Protein AF-A0A7J3BQ26-F1 (afdb_monomer_lite)

Structure (mmCIF, N/CA/C/O backbone):
data_AF-A0A7J3BQ26-F1
#
_entry.id   AF-A0A7J3BQ26-F1
#
loop_
_atom_site.group_PDB
_atom_site.id
_atom_site.type_symbol
_atom_site.label_atom_id
_atom_site.label_alt_id
_atom_site.label_comp_id
_atom_site.label_asym_id
_atom_site.label_entity_id
_atom_site.label_seq_id
_atom_site.pdbx_PDB_ins_code
_atom_site.Cartn_x
_atom_site.Cartn_y
_atom_site.Cartn_z
_atom_site.occupancy
_atom_site.B_iso_or_equiv
_atom_site.auth_seq_id
_atom_site.auth_comp_id
_atom_site.auth_asym_id
_atom_site.auth_atom_id
_atom_site.pdbx_PDB_model_num
ATOM 1 N N . LYS A 1 1 ? 19.754 -2.277 -15.523 1.00 66.94 1 LYS A N 1
ATOM 2 C CA . LYS A 1 1 ? 19.935 -3.349 -14.503 1.00 66.94 1 LYS A CA 1
ATOM 3 C C . LYS A 1 1 ? 19.557 -2.868 -13.101 1.00 66.94 1 LYS A C 1
ATOM 5 O O . LYS A 1 1 ? 18.726 -3.511 -12.473 1.00 66.94 1 LYS A O 1
ATOM 10 N N . GLU A 1 2 ? 20.094 -1.738 -12.641 1.00 78.75 2 GLU A N 1
ATOM 11 C CA . GLU A 1 2 ? 19.782 -1.148 -11.324 1.00 78.75 2 GLU A CA 1
ATOM 12 C C . GLU A 1 2 ? 18.291 -0.862 -11.119 1.00 78.75 2 GLU A C 1
ATOM 14 O O . GLU A 1 2 ? 17.741 -1.226 -10.086 1.00 78.75 2 GLU A O 1
ATOM 19 N N . PHE A 1 3 ? 17.607 -0.330 -12.138 1.00 77.62 3 PHE A N 1
ATOM 20 C CA . PHE A 1 3 ? 16.161 -0.088 -12.089 1.00 77.62 3 PHE A CA 1
ATOM 21 C C . PHE A 1 3 ? 15.349 -1.336 -11.689 1.00 77.62 3 PHE A C 1
ATOM 23 O O . PHE A 1 3 ? 14.535 -1.276 -10.774 1.00 77.62 3 PHE A O 1
ATOM 30 N N . TYR A 1 4 ? 15.617 -2.493 -12.308 1.00 78.31 4 TYR A N 1
ATOM 31 C CA . TYR A 1 4 ? 14.942 -3.757 -11.980 1.00 78.31 4 TYR A CA 1
ATOM 32 C C . TYR A 1 4 ? 15.250 -4.234 -10.554 1.00 78.31 4 TYR A C 1
ATOM 34 O O . TYR A 1 4 ? 14.357 -4.723 -9.864 1.00 78.31 4 TYR A O 1
ATOM 42 N N . VAL A 1 5 ? 16.498 -4.080 -10.096 1.00 82.06 5 VAL A N 1
ATOM 43 C CA . VAL A 1 5 ? 16.889 -4.441 -8.723 1.00 82.06 5 VAL A CA 1
ATOM 44 C C . VAL A 1 5 ? 16.135 -3.572 -7.721 1.00 82.06 5 VAL A C 1
ATOM 46 O O . VAL A 1 5 ? 15.495 -4.107 -6.819 1.00 82.06 5 VAL A O 1
ATOM 49 N N . ASN A 1 6 ? 16.123 -2.256 -7.933 1.00 79.50 6 ASN A N 1
ATOM 50 C CA . ASN A 1 6 ? 15.402 -1.308 -7.088 1.00 79.50 6 ASN A CA 1
ATOM 51 C C . ASN A 1 6 ? 13.896 -1.592 -7.073 1.00 79.50 6 ASN A C 1
ATOM 53 O O . ASN A 1 6 ? 13.284 -1.606 -6.007 1.00 79.50 6 ASN A O 1
ATOM 57 N N . LEU A 1 7 ? 13.305 -1.890 -8.232 1.00 75.06 7 LEU A N 1
ATOM 58 C CA . LEU A 1 7 ? 11.893 -2.251 -8.350 1.00 75.06 7 LEU A CA 1
ATOM 59 C C . LEU A 1 7 ? 11.572 -3.550 -7.592 1.00 75.06 7 LEU A C 1
ATOM 61 O O . LEU A 1 7 ? 10.564 -3.636 -6.893 1.00 75.06 7 LEU A O 1
ATOM 65 N N . ARG A 1 8 ? 12.457 -4.550 -7.668 1.00 74.88 8 ARG A N 1
ATOM 66 C CA . ARG A 1 8 ? 12.300 -5.833 -6.973 1.00 74.88 8 ARG A CA 1
ATOM 67 C C . ARG A 1 8 ? 12.475 -5.720 -5.458 1.00 74.88 8 ARG A C 1
ATOM 69 O O . ARG A 1 8 ? 11.794 -6.438 -4.733 1.00 74.88 8 ARG A O 1
ATOM 76 N N . MET A 1 9 ? 13.353 -4.841 -4.973 1.00 75.06 9 MET A N 1
ATOM 77 C CA . MET A 1 9 ? 13.466 -4.551 -3.536 1.00 75.06 9 MET A CA 1
ATOM 78 C C . MET A 1 9 ? 12.198 -3.867 -3.018 1.00 75.06 9 MET A C 1
ATOM 80 O O . MET A 1 9 ? 11.573 -4.378 -2.097 1.00 75.06 9 MET A O 1
ATOM 84 N N . LYS A 1 10 ? 11.739 -2.804 -3.694 1.00 67.31 10 LYS A N 1
ATOM 85 C CA . LYS A 1 10 ? 10.497 -2.093 -3.336 1.00 67.31 10 LYS A CA 1
ATOM 86 C C . LYS A 1 10 ? 9.271 -3.013 -3.314 1.00 67.31 10 LYS A C 1
ATOM 88 O O . LYS A 1 10 ? 8.393 -2.869 -2.469 1.00 67.31 10 LYS A O 1
ATOM 93 N N . SER A 1 11 ? 9.219 -3.979 -4.229 1.00 65.50 11 SER A N 1
ATOM 94 C CA . SER A 1 11 ? 8.180 -5.013 -4.292 1.00 65.50 11 SER A CA 1
ATOM 95 C C . SER A 1 11 ? 8.186 -5.962 -3.087 1.00 65.50 11 SER A C 1
ATOM 97 O O . SER A 1 11 ? 7.118 -6.315 -2.592 1.00 65.50 11 SER A O 1
ATOM 99 N N . LYS A 1 12 ? 9.364 -6.347 -2.573 1.00 64.38 12 LYS A N 1
ATOM 100 C CA . LYS A 1 12 ? 9.461 -7.193 -1.371 1.00 64.38 12 LYS A CA 1
ATOM 101 C C . LYS A 1 12 ? 8.934 -6.491 -0.122 1.00 64.38 12 LYS A C 1
ATOM 103 O O . LYS A 1 12 ? 8.285 -7.143 0.688 1.00 64.38 12 LYS A O 1
ATOM 108 N N . ASP A 1 13 ? 9.185 -5.191 0.003 1.00 58.34 13 ASP A N 1
ATOM 109 C CA . ASP A 1 13 ? 8.787 -4.413 1.182 1.00 58.34 13 ASP A CA 1
ATOM 110 C C . ASP A 1 13 ? 7.292 -4.046 1.172 1.00 58.34 13 ASP A C 1
ATOM 112 O O . ASP A 1 13 ? 6.672 -3.907 2.226 1.00 58.34 13 ASP A O 1
ATOM 116 N N . SER A 1 14 ? 6.704 -3.910 -0.022 1.00 54.44 14 SER A N 1
ATOM 117 C CA . SER A 1 14 ? 5.288 -3.559 -0.209 1.00 54.44 14 SER A CA 1
ATOM 118 C C . SER A 1 14 ? 4.353 -4.766 -0.300 1.00 54.44 14 SER A C 1
ATOM 120 O O . SER A 1 14 ? 3.173 -4.627 -0.012 1.00 54.44 14 SER A O 1
ATOM 122 N N . GLY A 1 15 ? 4.841 -5.953 -0.682 1.00 50.62 15 GLY A N 1
ATOM 123 C CA . GLY A 1 15 ? 4.045 -7.189 -0.739 1.00 50.62 15 GLY A CA 1
ATOM 124 C C . GLY A 1 15 ? 2.990 -7.254 -1.855 1.00 50.62 15 GLY A C 1
ATOM 125 O O . GLY A 1 15 ? 2.324 -8.278 -1.992 1.00 50.62 15 GLY A O 1
ATOM 126 N N . ALA A 1 16 ? 2.855 -6.204 -2.669 1.00 54.19 16 ALA A N 1
ATOM 127 C CA . ALA A 1 16 ? 1.659 -5.975 -3.477 1.00 54.19 16 ALA A CA 1
ATOM 128 C C . ALA A 1 16 ? 1.734 -6.505 -4.929 1.00 54.19 16 ALA A C 1
ATOM 130 O O . ALA A 1 16 ? 0.720 -6.904 -5.496 1.00 54.19 16 ALA A O 1
ATOM 131 N N . VAL A 1 17 ? 2.929 -6.586 -5.539 1.00 56.44 17 VAL A N 1
ATOM 132 C CA . VAL A 1 17 ? 3.136 -7.212 -6.867 1.00 56.44 17 VAL A CA 1
ATOM 133 C C . VAL A 1 17 ? 4.488 -7.905 -6.912 1.00 56.44 17 VAL A C 1
ATOM 135 O O . VAL A 1 17 ? 5.517 -7.258 -6.728 1.00 56.44 17 VAL A O 1
ATOM 138 N N . ALA A 1 18 ? 4.516 -9.204 -7.215 1.00 64.38 18 ALA A N 1
ATOM 139 C CA . ALA A 1 18 ? 5.763 -9.935 -7.419 1.00 64.38 18 ALA A CA 1
ATOM 140 C C . ALA A 1 18 ? 6.452 -9.475 -8.715 1.00 64.38 18 ALA A C 1
ATOM 142 O O . ALA A 1 18 ? 6.005 -9.780 -9.822 1.00 64.38 18 ALA A O 1
ATOM 143 N N . ILE A 1 19 ? 7.576 -8.766 -8.589 1.00 75.81 19 ILE A N 1
ATOM 144 C CA . ILE A 1 19 ? 8.405 -8.403 -9.742 1.00 75.81 19 ILE A CA 1
ATOM 145 C C . ILE A 1 19 ? 9.171 -9.643 -10.199 1.00 75.81 19 ILE A C 1
ATOM 147 O O . ILE A 1 19 ? 10.125 -10.097 -9.557 1.00 75.81 19 ILE A O 1
ATOM 151 N N . THR A 1 20 ? 8.709 -10.214 -11.309 1.00 81.31 20 THR A N 1
ATOM 152 C CA . THR A 1 20 ? 9.275 -11.423 -11.912 1.00 81.31 20 THR A CA 1
ATOM 153 C C . THR A 1 20 ? 10.348 -11.082 -12.953 1.00 81.31 20 THR A C 1
ATOM 155 O O . THR A 1 20 ? 10.355 -9.971 -13.493 1.00 81.31 20 THR A O 1
ATOM 158 N N . PRO A 1 21 ? 11.223 -12.039 -13.319 1.00 82.50 21 PRO A N 1
ATOM 159 C CA . PRO A 1 21 ? 12.182 -11.862 -14.414 1.00 82.50 21 PRO A CA 1
ATOM 160 C C . PRO A 1 21 ? 11.549 -11.436 -15.751 1.00 82.50 21 PRO A C 1
ATOM 162 O O . PRO A 1 21 ? 12.196 -10.784 -16.565 1.00 82.50 21 PRO A O 1
ATOM 165 N N . ARG A 1 22 ? 10.253 -11.697 -15.961 1.00 83.62 22 ARG A N 1
ATOM 166 C CA . ARG A 1 22 ? 9.528 -11.258 -17.162 1.00 83.62 22 ARG A CA 1
ATOM 167 C C . ARG A 1 22 ? 9.545 -9.736 -17.355 1.00 83.62 22 ARG A C 1
ATOM 169 O O . ARG A 1 22 ? 9.499 -9.267 -18.488 1.00 83.62 22 ARG A O 1
ATOM 176 N N . TYR A 1 23 ? 9.641 -8.961 -16.273 1.00 83.69 23 TYR A N 1
ATOM 177 C CA . TYR A 1 23 ? 9.708 -7.499 -16.347 1.00 83.69 23 TYR A CA 1
ATOM 178 C C . TYR A 1 23 ? 11.011 -7.009 -16.983 1.00 83.69 23 TYR A C 1
ATOM 180 O O . TYR A 1 23 ? 10.981 -6.074 -17.781 1.00 83.69 23 TYR A O 1
ATOM 188 N N . ILE A 1 24 ? 12.151 -7.641 -16.674 1.00 89.00 24 ILE A N 1
ATOM 189 C CA . ILE A 1 24 ? 13.424 -7.244 -17.287 1.00 89.00 24 ILE A CA 1
ATOM 190 C C . ILE A 1 24 ? 13.483 -7.658 -18.761 1.00 89.00 24 ILE A C 1
ATOM 192 O O . ILE A 1 24 ? 13.945 -6.874 -19.582 1.00 89.00 24 ILE A O 1
ATOM 196 N N . GLU A 1 25 ? 12.929 -8.817 -19.123 1.00 90.62 25 GLU A N 1
ATOM 197 C CA . GLU A 1 25 ? 12.784 -9.213 -20.531 1.00 90.62 25 GLU A CA 1
ATOM 198 C C . GLU A 1 25 ? 11.885 -8.244 -21.311 1.00 90.62 25 GLU A C 1
ATOM 200 O O . GLU A 1 25 ? 12.191 -7.885 -22.446 1.00 90.62 25 GLU A O 1
ATOM 205 N N . GLY A 1 26 ? 10.785 -7.794 -20.699 1.00 93.19 26 GLY A N 1
ATOM 206 C CA . GLY A 1 26 ? 9.892 -6.797 -21.286 1.00 93.19 26 GLY A CA 1
ATOM 207 C C . GLY A 1 26 ? 10.595 -5.465 -21.544 1.00 93.19 26 GLY A C 1
ATOM 208 O O . GLY A 1 26 ? 10.473 -4.917 -22.635 1.00 93.19 26 GLY A O 1
ATOM 209 N N . LEU A 1 27 ? 11.386 -4.983 -20.581 1.00 93.38 27 LEU A N 1
ATOM 210 C CA . LEU A 1 27 ? 12.182 -3.761 -20.736 1.00 93.38 27 LEU A CA 1
ATOM 211 C C . LEU A 1 27 ? 13.202 -3.865 -21.875 1.00 93.38 27 LEU A C 1
ATOM 213 O O . LEU A 1 27 ? 13.352 -2.911 -22.633 1.00 93.38 27 LEU A O 1
ATOM 217 N N . VAL A 1 28 ? 13.864 -5.016 -22.031 1.00 95.06 28 VAL A N 1
ATOM 218 C CA . VAL A 1 28 ? 14.790 -5.249 -23.153 1.00 95.06 28 VAL A CA 1
ATOM 219 C C . VAL A 1 28 ? 14.047 -5.179 -24.489 1.00 95.06 28 VAL A C 1
ATOM 221 O O . VAL A 1 28 ? 14.476 -4.452 -25.379 1.00 95.06 28 VAL A O 1
ATOM 224 N N . ARG A 1 29 ? 12.886 -5.838 -24.612 1.00 97.25 29 ARG A N 1
ATOM 225 C CA . ARG A 1 29 ? 12.071 -5.783 -25.842 1.00 97.25 29 ARG A CA 1
ATOM 226 C C . ARG A 1 29 ? 11.583 -4.371 -26.166 1.00 97.25 29 ARG A C 1
ATOM 228 O O . ARG A 1 29 ? 11.557 -3.995 -27.334 1.00 97.25 29 ARG A O 1
ATOM 235 N N . LEU A 1 30 ? 11.196 -3.592 -25.155 1.00 96.69 30 LEU A N 1
ATOM 236 C CA . LEU A 1 30 ? 10.782 -2.197 -25.332 1.00 96.69 30 LEU A CA 1
ATOM 237 C C . LEU A 1 30 ? 11.945 -1.320 -25.812 1.00 96.69 30 LEU A C 1
ATOM 239 O O . LEU A 1 30 ? 11.761 -0.536 -26.741 1.00 96.69 30 LEU A O 1
ATOM 243 N N . ALA A 1 31 ? 13.138 -1.490 -25.240 1.00 97.19 31 ALA A N 1
ATOM 244 C CA . ALA A 1 31 ? 14.333 -0.767 -25.671 1.00 97.19 31 ALA A CA 1
ATOM 245 C C . 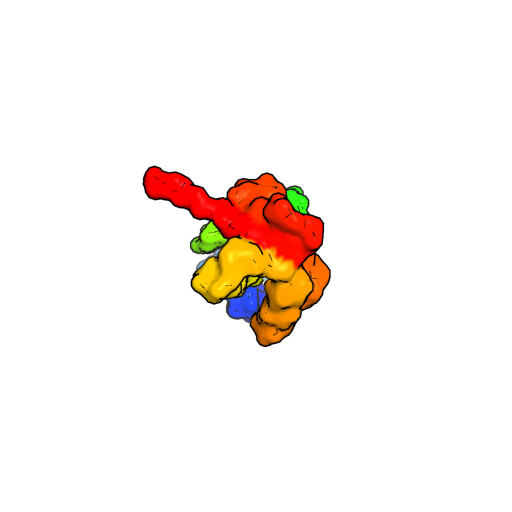ALA A 1 31 ? 14.736 -1.139 -27.111 1.00 97.19 31 ALA A C 1
ATOM 247 O O . ALA A 1 31 ? 15.013 -0.267 -27.930 1.00 97.19 31 ALA A O 1
ATOM 248 N N . GLU A 1 32 ? 14.690 -2.424 -27.470 1.00 97.44 32 GLU A N 1
ATOM 249 C C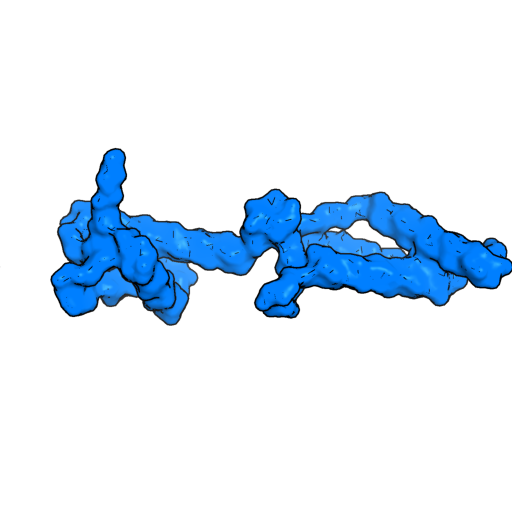A . GLU A 1 32 ? 14.931 -2.876 -28.847 1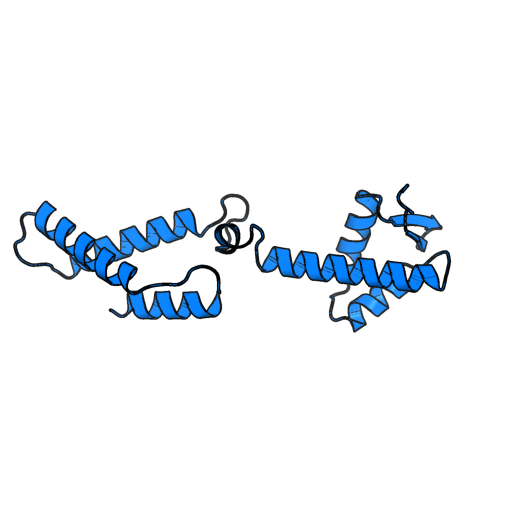.00 97.44 32 GLU A CA 1
ATOM 250 C C . GLU A 1 32 ? 13.904 -2.314 -29.838 1.00 97.44 32 GLU A C 1
ATOM 252 O O . GLU A 1 32 ? 14.261 -1.914 -30.947 1.00 97.44 32 GLU A O 1
ATOM 257 N N . ALA A 1 33 ? 12.624 -2.273 -29.458 1.00 97.69 33 ALA A N 1
ATOM 258 C CA . ALA A 1 33 ? 11.573 -1.689 -30.285 1.00 97.69 33 ALA A CA 1
ATOM 259 C C . ALA A 1 33 ? 11.784 -0.180 -30.484 1.00 97.69 33 ALA A C 1
ATOM 261 O O . ALA A 1 33 ? 11.634 0.312 -31.603 1.00 97.69 33 ALA A O 1
ATOM 262 N N . HIS A 1 34 ? 12.190 0.537 -29.433 1.00 97.75 34 HIS A N 1
ATOM 263 C CA . HIS A 1 34 ? 12.515 1.960 -29.507 1.00 97.75 34 HIS A CA 1
ATOM 264 C C . HIS A 1 34 ? 13.709 2.220 -30.439 1.00 97.75 34 HIS A C 1
ATOM 266 O O . HIS A 1 34 ? 13.612 3.061 -31.333 1.00 97.75 34 HIS A O 1
ATOM 272 N N . ALA A 1 35 ? 14.774 1.415 -30.334 1.00 97.81 35 ALA A N 1
ATOM 273 C CA . ALA A 1 35 ? 15.925 1.471 -31.238 1.00 97.81 35 ALA A CA 1
ATOM 274 C C . ALA A 1 35 ? 15.536 1.211 -32.707 1.00 97.81 35 ALA A C 1
ATOM 276 O O . ALA A 1 35 ? 15.987 1.915 -33.610 1.00 97.81 35 ALA A O 1
ATOM 277 N N . LYS A 1 36 ? 14.638 0.254 -32.965 1.00 97.38 36 LYS A N 1
ATOM 278 C CA . LYS A 1 36 ? 14.121 -0.010 -34.319 1.00 97.38 36 LYS A CA 1
ATOM 279 C C . LYS A 1 36 ? 13.273 1.139 -34.861 1.00 97.38 36 LYS A C 1
ATOM 281 O O . LYS A 1 36 ? 13.369 1.450 -36.044 1.00 97.38 36 LYS A O 1
ATOM 286 N N . MET A 1 37 ? 12.471 1.787 -34.016 1.00 96.75 37 MET A N 1
ATOM 287 C CA . MET A 1 37 ? 11.602 2.901 -34.414 1.00 96.75 37 MET A CA 1
ATOM 288 C C . MET A 1 37 ? 12.401 4.113 -34.916 1.00 96.75 37 MET A C 1
ATOM 290 O O . MET A 1 37 ? 11.980 4.787 -35.851 1.00 96.75 37 MET A O 1
ATOM 294 N N . ARG A 1 38 ? 13.591 4.339 -34.351 1.00 95.56 38 ARG A N 1
ATOM 295 C CA . ARG A 1 38 ? 14.571 5.342 -34.808 1.00 95.56 38 ARG A CA 1
ATOM 296 C C . ARG A 1 38 ? 15.522 4.834 -35.905 1.00 95.56 38 ARG A C 1
ATOM 298 O O . ARG A 1 38 ? 16.511 5.502 -36.190 1.00 95.56 38 ARG A O 1
ATOM 305 N N . LEU A 1 39 ? 15.257 3.657 -36.485 1.00 96.25 39 LEU A N 1
ATOM 306 C CA . LEU A 1 39 ? 16.090 2.989 -37.498 1.00 96.25 39 LEU A CA 1
ATOM 307 C C . LEU A 1 39 ? 17.541 2.721 -37.051 1.00 96.25 39 LEU A C 1
ATOM 309 O O . LEU A 1 39 ? 18.456 2.672 -37.873 1.00 96.25 39 LEU A O 1
ATOM 313 N N . SER A 1 40 ? 17.764 2.530 -35.750 1.00 96.31 40 SER A N 1
ATOM 314 C CA . SER A 1 40 ? 19.064 2.142 -35.206 1.00 96.31 40 SER A CA 1
ATOM 315 C C . SER A 1 40 ? 19.209 0.622 -35.164 1.00 96.31 40 SER A C 1
ATOM 317 O O . SER A 1 40 ? 18.324 -0.096 -34.698 1.00 96.31 40 SER A O 1
ATOM 319 N N . ASN A 1 41 ? 20.375 0.132 -35.585 1.00 94.56 41 ASN A N 1
ATOM 320 C CA . ASN A 1 41 ? 20.756 -1.278 -35.453 1.00 94.56 41 ASN A CA 1
ATOM 321 C C . ASN A 1 41 ? 21.370 -1.608 -34.083 1.00 94.56 41 ASN A C 1
ATOM 323 O O . ASN A 1 41 ? 21.643 -2.771 -33.795 1.00 94.56 41 ASN A O 1
ATOM 327 N N . ILE A 1 42 ? 21.620 -0.591 -33.253 1.00 96.19 42 ILE A N 1
ATOM 328 C CA . ILE A 1 42 ? 22.253 -0.726 -31.941 1.00 96.19 42 ILE A CA 1
ATOM 329 C C . ILE A 1 42 ? 21.342 -0.086 -30.897 1.00 96.19 42 ILE A C 1
ATOM 331 O O . ILE A 1 42 ? 20.920 1.061 -31.051 1.00 96.19 42 ILE A O 1
ATOM 335 N N . VAL A 1 43 ? 21.062 -0.831 -29.828 1.00 96.88 43 VAL A N 1
ATOM 336 C CA . VAL A 1 43 ? 20.345 -0.312 -28.659 1.00 96.88 43 VAL A CA 1
ATOM 337 C C . VAL A 1 43 ? 21.289 0.579 -27.858 1.00 96.88 43 VAL A C 1
ATOM 339 O O . VAL A 1 43 ? 22.382 0.161 -27.475 1.00 96.88 43 VAL A O 1
ATOM 342 N N . SER A 1 44 ? 20.858 1.807 -27.612 1.00 96.06 44 SER A N 1
ATOM 343 C CA . SER A 1 44 ? 21.585 2.829 -26.866 1.00 96.06 44 SER A CA 1
ATOM 344 C C . SER A 1 44 ? 21.007 3.025 -25.461 1.00 96.06 44 SER A C 1
ATOM 346 O O . SER A 1 44 ? 19.965 2.466 -25.107 1.00 96.06 44 SER A O 1
ATOM 348 N N . LEU A 1 45 ? 21.686 3.834 -24.643 1.00 95.62 45 LEU A N 1
ATOM 349 C CA . LEU A 1 45 ? 21.216 4.178 -23.297 1.00 95.62 45 LEU A CA 1
ATOM 350 C C . LEU A 1 45 ? 19.838 4.858 -23.328 1.00 95.62 45 LEU A C 1
ATOM 352 O O . LEU A 1 45 ? 18.971 4.514 -22.531 1.00 95.62 45 LEU A O 1
ATOM 356 N N . GLU A 1 46 ? 19.625 5.750 -24.293 1.00 95.12 46 GLU A N 1
ATOM 357 C CA . GLU A 1 46 ? 18.372 6.486 -24.497 1.00 95.12 46 GLU A CA 1
ATOM 358 C C . GLU A 1 46 ? 17.176 5.543 -24.698 1.00 95.12 46 GLU A C 1
ATOM 360 O O . GLU A 1 46 ? 16.089 5.780 -24.177 1.00 95.12 46 GLU A O 1
ATOM 365 N N . ASP A 1 47 ? 17.380 4.424 -25.397 1.00 97.25 47 ASP A N 1
ATOM 366 C CA . ASP A 1 47 ? 16.324 3.439 -25.637 1.00 97.25 47 ASP A CA 1
ATOM 367 C C . ASP A 1 47 ? 15.946 2.688 -24.350 1.00 97.25 47 ASP A C 1
ATOM 369 O O . ASP A 1 47 ? 14.773 2.396 -24.098 1.00 97.25 47 ASP A O 1
AT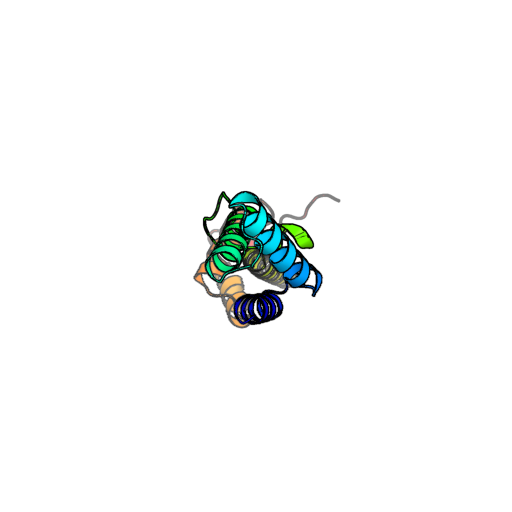OM 373 N N . ALA A 1 48 ? 16.937 2.408 -23.499 1.00 94.88 48 ALA A N 1
ATOM 374 C CA . ALA A 1 48 ? 16.707 1.812 -22.189 1.00 94.88 48 ALA A CA 1
ATOM 375 C C . ALA A 1 48 ? 16.009 2.794 -21.236 1.00 94.88 48 ALA A C 1
ATOM 377 O O . ALA A 1 48 ? 15.101 2.396 -20.505 1.00 94.88 48 ALA A O 1
ATOM 378 N N . GLU A 1 49 ? 16.397 4.069 -21.260 1.00 95.31 49 GLU A N 1
ATOM 379 C CA . GLU A 1 49 ? 15.752 5.131 -20.485 1.00 95.31 49 GLU A CA 1
ATOM 380 C C . GLU A 1 49 ? 14.300 5.336 -20.922 1.00 95.31 49 GLU A C 1
ATOM 382 O O . GLU A 1 49 ? 13.414 5.385 -20.072 1.00 95.31 49 GLU A O 1
ATOM 387 N N . ALA A 1 50 ? 14.024 5.353 -22.227 1.00 95.62 50 ALA A N 1
ATOM 388 C CA . ALA A 1 50 ? 12.668 5.442 -22.760 1.00 95.62 50 ALA A CA 1
ATOM 389 C C . ALA A 1 50 ? 11.787 4.273 -22.285 1.00 95.62 50 ALA A C 1
ATOM 391 O O . ALA A 1 50 ? 10.667 4.486 -21.813 1.00 95.62 50 ALA A O 1
ATOM 392 N N . ALA A 1 51 ? 12.304 3.041 -22.334 1.00 95.56 51 ALA A N 1
ATOM 393 C CA . ALA A 1 51 ? 11.598 1.859 -21.842 1.00 95.56 51 ALA A CA 1
ATOM 394 C C . ALA A 1 51 ? 11.331 1.916 -20.326 1.00 95.56 51 ALA A C 1
ATOM 396 O O . ALA A 1 51 ? 10.238 1.566 -19.874 1.00 95.56 51 ALA A O 1
ATOM 397 N N . ILE A 1 52 ? 12.312 2.375 -19.540 1.00 92.56 52 ILE A N 1
ATOM 398 C CA . ILE A 1 52 ? 12.179 2.561 -18.089 1.00 92.56 52 ILE A CA 1
ATOM 399 C C . ILE A 1 52 ? 11.129 3.627 -17.776 1.00 92.56 52 ILE A C 1
ATOM 401 O O . ILE A 1 52 ? 10.254 3.379 -16.951 1.00 92.56 52 ILE A O 1
ATOM 405 N N . ASN A 1 53 ? 11.180 4.774 -18.452 1.00 92.25 53 ASN A N 1
ATOM 406 C CA . ASN A 1 53 ? 10.246 5.880 -18.250 1.00 92.25 53 ASN A CA 1
ATOM 407 C C . ASN A 1 53 ? 8.812 5.471 -18.589 1.00 92.25 53 ASN A C 1
ATOM 409 O O . ASN A 1 53 ? 7.887 5.800 -17.848 1.00 92.25 53 ASN A O 1
ATOM 413 N N . LEU A 1 54 ? 8.624 4.707 -19.667 1.00 92.38 54 LEU A N 1
ATOM 414 C CA . LEU A 1 54 ? 7.318 4.167 -20.030 1.00 92.38 54 LEU A CA 1
ATOM 415 C C . LEU A 1 54 ? 6.787 3.215 -18.954 1.00 92.38 54 LEU A C 1
ATOM 417 O O . LEU A 1 54 ? 5.630 3.327 -18.548 1.00 92.38 54 LEU A O 1
ATOM 421 N N . LEU A 1 55 ? 7.622 2.292 -18.471 1.00 87.00 55 LEU A N 1
ATOM 422 C CA . LEU A 1 55 ? 7.215 1.367 -17.418 1.00 87.00 55 LEU A CA 1
ATOM 423 C C . LEU A 1 55 ? 6.920 2.106 -16.108 1.00 87.00 55 LEU A C 1
ATOM 425 O O . LEU A 1 55 ? 5.919 1.806 -15.471 1.00 87.00 55 LEU A O 1
ATOM 429 N N . ASP A 1 56 ? 7.745 3.076 -15.716 1.00 83.19 56 ASP A N 1
ATOM 430 C CA . ASP A 1 56 ? 7.528 3.890 -14.517 1.00 83.19 56 ASP A CA 1
ATOM 431 C C . ASP A 1 56 ? 6.234 4.711 -14.618 1.00 83.19 56 ASP A C 1
ATOM 433 O O . ASP A 1 56 ? 5.469 4.780 -13.658 1.00 83.19 56 ASP A O 1
ATOM 437 N N . TYR A 1 57 ? 5.928 5.260 -15.797 1.00 84.88 57 TYR A N 1
ATOM 438 C CA . TYR A 1 57 ? 4.663 5.941 -16.062 1.00 84.88 57 TYR A CA 1
ATOM 439 C C . TYR A 1 57 ? 3.463 5.001 -15.900 1.00 84.88 57 TYR A C 1
ATOM 441 O O . TYR A 1 57 ? 2.534 5.320 -15.160 1.00 84.88 57 TYR A O 1
ATOM 449 N N . VAL A 1 58 ? 3.488 3.829 -16.543 1.00 82.88 58 VAL A N 1
ATOM 450 C CA . VAL A 1 58 ? 2.400 2.842 -16.437 1.00 82.88 58 VAL A CA 1
ATOM 451 C C . VAL A 1 58 ? 2.254 2.358 -15.002 1.00 82.88 58 VAL A C 1
ATOM 453 O O . VAL A 1 58 ? 1.138 2.298 -14.497 1.00 82.88 58 VAL A O 1
ATOM 456 N N . MET A 1 59 ? 3.365 2.069 -14.324 1.00 74.81 59 MET A N 1
ATOM 457 C CA . MET A 1 59 ? 3.343 1.698 -12.917 1.00 74.81 59 MET A CA 1
ATOM 458 C C . MET A 1 59 ? 2.694 2.806 -12.103 1.00 74.81 59 MET A C 1
ATOM 460 O O . MET A 1 59 ? 1.723 2.520 -11.435 1.00 74.81 59 MET A O 1
ATOM 464 N N . LYS A 1 60 ? 3.083 4.077 -12.230 1.00 72.00 60 LYS A N 1
ATOM 465 C CA . LYS A 1 60 ? 2.400 5.182 -11.533 1.00 72.00 60 LYS A CA 1
ATOM 466 C C . LYS A 1 60 ? 0.904 5.266 -11.856 1.00 72.00 60 LYS A C 1
ATOM 468 O O . LYS A 1 60 ? 0.115 5.516 -10.961 1.00 72.00 60 LYS A O 1
ATOM 473 N N . GLN A 1 61 ? 0.485 5.036 -13.098 1.00 67.62 61 GLN A N 1
ATOM 474 C CA . GLN A 1 61 ? -0.940 5.071 -13.456 1.00 67.62 61 GLN A CA 1
ATOM 475 C C . GLN A 1 61 ? -1.744 3.889 -12.895 1.00 67.62 61 GLN A C 1
ATOM 477 O O . GLN A 1 61 ? -2.929 4.037 -12.615 1.00 67.62 61 GLN A O 1
ATOM 482 N N . VAL A 1 62 ? -1.118 2.720 -12.756 1.00 64.25 62 VAL A N 1
ATOM 483 C CA . VAL A 1 62 ? -1.765 1.483 -12.284 1.00 64.25 62 VAL A CA 1
ATOM 484 C C . VAL A 1 62 ? -1.599 1.293 -10.768 1.00 64.25 62 VAL A C 1
ATOM 486 O O . VAL A 1 62 ? -2.402 0.613 -10.141 1.00 64.25 62 VAL A O 1
ATOM 489 N N . MET A 1 63 ? -0.566 1.895 -10.178 1.00 54.12 63 MET A N 1
ATOM 490 C CA . MET A 1 63 ? -0.163 1.778 -8.772 1.00 54.12 63 MET A CA 1
ATOM 491 C C . MET A 1 63 ? -0.587 2.972 -7.906 1.00 54.12 63 MET A C 1
ATOM 493 O O . MET A 1 63 ? -0.345 2.942 -6.701 1.00 54.12 63 MET A O 1
ATOM 497 N N . VAL A 1 64 ? -1.162 4.031 -8.489 1.00 50.41 64 VAL A N 1
ATOM 498 C CA . VAL A 1 64 ? -1.681 5.188 -7.741 1.00 50.41 64 VAL A CA 1
ATOM 499 C C . VAL A 1 64 ? -3.202 5.215 -7.826 1.00 50.41 64 VAL A C 1
ATOM 501 O O . VAL A 1 64 ? -3.785 5.273 -8.909 1.00 50.41 64 VAL A O 1
ATOM 504 N N . ASP A 1 65 ? -3.831 5.184 -6.656 1.00 47.59 65 ASP A N 1
ATOM 505 C CA . ASP A 1 65 ? -5.273 5.298 -6.494 1.00 47.59 65 ASP A CA 1
ATOM 506 C C . ASP A 1 65 ? -5.728 6.739 -6.805 1.00 47.59 65 ASP A C 1
ATOM 508 O O . ASP A 1 65 ? -5.204 7.716 -6.257 1.00 47.59 65 ASP A O 1
ATOM 512 N N . LYS A 1 66 ? -6.701 6.873 -7.718 1.00 44.09 66 LYS A N 1
ATOM 513 C CA . LYS A 1 66 ? -7.202 8.167 -8.214 1.00 44.09 66 LYS A CA 1
ATOM 514 C C . LYS A 1 66 ? -7.992 8.968 -7.173 1.00 44.09 66 LYS A C 1
ATOM 516 O O . LYS A 1 66 ? -8.188 10.160 -7.390 1.00 44.09 66 LYS A O 1
ATOM 521 N N . GLU A 1 67 ? -8.433 8.361 -6.074 1.00 39.84 67 GLU A N 1
ATOM 522 C CA . GLU A 1 67 ? -9.185 9.045 -5.016 1.00 39.84 67 GLU A CA 1
ATOM 523 C C . GLU A 1 67 ? -8.280 9.613 -3.916 1.00 39.84 67 GLU A C 1
ATOM 525 O O . GLU A 1 67 ? -8.628 10.616 -3.295 1.00 39.84 67 GLU A O 1
ATOM 530 N N . THR A 1 68 ? -7.111 9.013 -3.675 1.00 45.91 68 THR A N 1
ATOM 531 C CA . THR A 1 68 ? -6.281 9.341 -2.499 1.00 45.91 68 THR A CA 1
ATOM 532 C C . THR A 1 68 ? -4.934 9.980 -2.833 1.00 45.91 68 THR A C 1
ATOM 534 O O . THR A 1 68 ? -4.319 10.589 -1.958 1.00 45.91 68 THR A O 1
ATOM 537 N N . GLY A 1 69 ? -4.458 9.875 -4.082 1.00 43.75 69 GLY A N 1
ATOM 538 C CA . GLY A 1 69 ? -3.183 10.463 -4.515 1.00 43.75 69 GLY A CA 1
ATOM 539 C C . GLY A 1 69 ? -1.939 9.837 -3.870 1.00 43.75 69 GLY A C 1
ATOM 540 O O . GLY A 1 69 ? -0.829 10.336 -4.062 1.00 43.75 69 GLY A O 1
ATOM 541 N N . LEU A 1 70 ? -2.106 8.745 -3.119 1.00 42.22 70 LEU A N 1
ATOM 542 C CA . LEU A 1 70 ? -1.033 7.966 -2.516 1.00 42.22 70 LEU A CA 1
ATOM 543 C C . LEU A 1 70 ? -0.737 6.729 -3.379 1.00 42.22 70 LEU A C 1
ATOM 545 O O . LEU A 1 70 ? -1.624 6.149 -4.005 1.00 42.22 70 LEU A O 1
ATOM 549 N N . LEU A 1 71 ? 0.541 6.343 -3.425 1.00 41.12 71 LEU A N 1
ATOM 550 C CA . LEU A 1 71 ? 0.988 5.060 -3.972 1.00 41.12 71 LEU A CA 1
ATOM 551 C C . LEU A 1 71 ? 0.406 3.945 -3.095 1.00 41.12 71 LEU A C 1
ATOM 553 O O . LEU A 1 71 ? 0.955 3.670 -2.031 1.00 41.12 71 LEU A O 1
ATOM 557 N N . ASP A 1 72 ? -0.692 3.326 -3.521 1.00 40.50 72 ASP A N 1
ATOM 558 C CA . ASP A 1 72 ? -1.320 2.227 -2.787 1.00 40.50 72 ASP A CA 1
ATOM 559 C C . ASP A 1 72 ? -1.685 1.104 -3.777 1.00 40.50 72 ASP A C 1
ATOM 561 O O . ASP A 1 72 ? -2.694 1.126 -4.476 1.00 40.50 72 ASP A O 1
ATOM 565 N N . ILE A 1 73 ? -0.767 0.137 -3.888 1.00 45.25 73 ILE A N 1
ATOM 566 C CA . ILE A 1 73 ? -0.754 -0.986 -4.853 1.00 45.25 73 ILE A CA 1
ATOM 567 C C . ILE A 1 73 ? -1.634 -2.155 -4.368 1.00 45.25 73 ILE A C 1
ATOM 569 O O . ILE A 1 73 ? -1.804 -3.167 -5.044 1.00 45.25 73 ILE A O 1
ATOM 573 N N . ASP A 1 74 ? -2.228 -2.036 -3.191 1.00 38.38 74 ASP A N 1
ATOM 574 C CA . ASP A 1 74 ? -2.914 -3.136 -2.514 1.00 38.38 74 ASP A CA 1
ATOM 575 C C . ASP A 1 74 ? -4.346 -3.395 -3.023 1.00 38.38 74 ASP A C 1
ATOM 577 O O . ASP A 1 74 ? -4.975 -4.395 -2.667 1.00 38.38 74 ASP A O 1
ATOM 581 N N . THR A 1 75 ? -4.867 -2.555 -3.919 1.00 40.84 75 THR A N 1
ATOM 582 C CA . THR A 1 75 ? -6.222 -2.708 -4.476 1.00 40.84 75 THR A CA 1
ATOM 583 C C . THR A 1 75 ? -6.338 -3.899 -5.440 1.00 40.84 75 THR A C 1
ATOM 585 O O . THR A 1 75 ? -7.426 -4.449 -5.605 1.00 40.84 75 THR A O 1
ATOM 588 N N . LEU A 1 76 ? -5.235 -4.366 -6.043 1.00 40.75 76 LEU A N 1
ATOM 589 C CA . LEU A 1 76 ? -5.269 -5.402 -7.091 1.00 40.75 76 LEU A CA 1
ATOM 590 C C . LEU A 1 76 ? -5.170 -6.855 -6.585 1.00 40.75 76 LEU A C 1
ATOM 592 O O . LEU A 1 76 ? -5.556 -7.761 -7.321 1.00 40.75 76 LEU A O 1
ATOM 596 N N . ALA A 1 77 ? -4.681 -7.101 -5.362 1.00 42.06 77 ALA A N 1
ATOM 597 C CA . ALA A 1 77 ? -4.437 -8.464 -4.860 1.00 42.06 77 ALA A CA 1
ATOM 598 C C . ALA A 1 77 ? -5.428 -8.938 -3.776 1.00 42.06 77 ALA A C 1
ATOM 600 O O . ALA A 1 77 ? -5.726 -10.128 -3.702 1.00 42.06 77 ALA A O 1
ATOM 601 N N . THR A 1 78 ? -5.950 -8.035 -2.938 1.00 44.84 78 THR A N 1
ATOM 602 C CA . THR A 1 78 ? -6.817 -8.372 -1.783 1.00 44.84 78 THR A CA 1
ATOM 603 C C . THR A 1 78 ? -8.102 -7.540 -1.720 1.00 44.84 78 THR A C 1
ATOM 605 O O . THR A 1 78 ? -8.959 -7.793 -0.873 1.00 44.84 78 THR A O 1
ATOM 608 N N . GLY A 1 79 ? -8.242 -6.544 -2.602 1.00 45.38 79 GLY A N 1
ATOM 609 C CA . GLY A 1 79 ? -9.382 -5.630 -2.657 1.00 45.38 79 GLY A CA 1
ATOM 610 C C . GLY A 1 79 ? -9.382 -4.517 -1.601 1.00 45.38 79 GLY A C 1
ATOM 611 O O . GLY A 1 79 ? -10.307 -3.708 -1.617 1.00 45.38 79 GLY A O 1
ATOM 612 N N . LYS A 1 80 ? -8.394 -4.439 -0.689 1.00 45.81 80 LYS A N 1
ATOM 613 C CA . LYS A 1 80 ? -8.302 -3.366 0.324 1.00 45.81 80 LYS A CA 1
ATOM 614 C C . LYS A 1 80 ? -6.842 -2.984 0.657 1.00 45.81 80 LYS A C 1
ATOM 616 O O . LYS A 1 80 ? -6.071 -3.886 0.987 1.00 45.81 80 LYS A O 1
ATOM 621 N N . PRO A 1 81 ? -6.493 -1.678 0.665 1.00 52.44 81 PRO A N 1
ATOM 622 C CA . PRO A 1 81 ? -5.164 -1.169 1.028 1.00 52.44 81 PRO A CA 1
ATOM 623 C C . PRO A 1 81 ? -4.604 -1.664 2.370 1.00 52.44 81 PRO A C 1
ATOM 625 O O . PRO A 1 81 ? -5.395 -1.885 3.281 1.00 52.44 81 PRO A O 1
ATOM 628 N N . LYS A 1 82 ? -3.279 -1.772 2.582 1.00 56.22 82 LYS A N 1
ATOM 629 C CA . LYS A 1 82 ? -2.681 -2.086 3.906 1.00 56.22 82 LYS A CA 1
ATOM 630 C C . LYS A 1 82 ? -3.087 -1.068 4.964 1.00 56.22 82 LYS A C 1
ATOM 632 O O . LYS A 1 82 ? -3.422 -1.460 6.076 1.00 56.22 82 LYS A O 1
ATOM 637 N N . SER A 1 83 ? -3.118 0.211 4.602 1.00 59.56 83 SER A N 1
ATOM 638 C CA . SER A 1 83 ? -3.632 1.298 5.444 1.00 59.56 83 SER A CA 1
ATOM 639 C C . SER A 1 83 ? -5.099 1.063 5.835 1.00 59.56 83 SER A C 1
ATOM 641 O O . SER A 1 83 ? -5.484 1.214 6.995 1.00 59.56 83 SER A O 1
ATOM 643 N N . VAL A 1 84 ? -5.913 0.599 4.885 1.00 59.41 84 VAL A N 1
ATOM 644 C CA . VAL A 1 84 ? -7.318 0.229 5.090 1.00 59.41 84 VAL A CA 1
ATOM 645 C C . VAL A 1 84 ? -7.449 -1.068 5.886 1.00 59.41 84 VAL A C 1
ATOM 647 O O . VAL A 1 84 ? -8.327 -1.158 6.732 1.00 59.41 84 VAL A O 1
ATOM 650 N N . ARG A 1 85 ? -6.581 -2.060 5.683 1.00 66.31 85 ARG A N 1
ATOM 651 C CA . ARG A 1 85 ? -6.554 -3.316 6.440 1.00 66.31 85 ARG A CA 1
ATOM 652 C C . ARG A 1 85 ? -6.168 -3.063 7.885 1.00 66.31 85 ARG A C 1
ATOM 654 O O . ARG A 1 85 ? -6.817 -3.599 8.767 1.00 66.31 85 ARG A O 1
ATOM 661 N N . GLU A 1 86 ? -5.156 -2.243 8.127 1.00 74.06 86 GLU A N 1
ATOM 662 C CA . GLU A 1 86 ? -4.762 -1.835 9.470 1.00 74.06 86 GLU A CA 1
ATOM 663 C C . GLU A 1 86 ? -5.882 -1.025 10.132 1.00 74.06 86 GLU A C 1
ATOM 665 O O . GLU A 1 86 ? -6.219 -1.269 11.286 1.00 74.06 86 GLU A O 1
ATOM 670 N N . ARG A 1 87 ? -6.537 -0.124 9.386 1.00 76.44 87 ARG A N 1
ATOM 671 C CA . ARG A 1 87 ? -7.727 0.587 9.872 1.00 76.44 87 ARG A CA 1
ATOM 672 C C . ARG A 1 87 ? -8.873 -0.371 10.205 1.00 76.44 87 ARG A C 1
ATOM 674 O O . ARG A 1 87 ? -9.515 -0.178 11.229 1.00 76.44 87 ARG A O 1
ATOM 681 N N . LEU A 1 88 ? -9.122 -1.385 9.378 1.00 77.38 88 LEU A N 1
ATOM 682 C CA . LEU A 1 88 ? -10.150 -2.403 9.615 1.00 77.38 88 LEU A CA 1
ATOM 683 C C . LEU A 1 88 ? -9.798 -3.299 10.797 1.00 77.38 88 LEU A C 1
ATOM 685 O O . LEU A 1 88 ? -10.654 -3.544 11.625 1.00 77.38 88 LEU A O 1
ATOM 689 N N . GLN A 1 89 ? -8.539 -3.702 10.943 1.00 82.44 89 GLN A N 1
ATOM 690 C CA . GLN A 1 89 ? -8.083 -4.449 12.113 1.00 82.44 89 GLN A CA 1
ATOM 691 C C . GLN A 1 89 ? -8.267 -3.634 13.390 1.00 82.44 89 GLN A C 1
ATOM 693 O O . GLN A 1 89 ? -8.792 -4.150 14.365 1.00 82.44 89 GLN A O 1
ATOM 698 N N . LYS A 1 90 ? -7.896 -2.348 13.384 1.00 85.31 90 LYS A N 1
ATOM 699 C CA . LYS A 1 90 ? -8.153 -1.448 14.519 1.00 85.31 90 LYS A CA 1
ATOM 700 C C . LYS A 1 90 ? -9.653 -1.317 14.796 1.00 85.31 90 LYS A C 1
ATOM 702 O O . LYS A 1 90 ? -10.046 -1.305 15.956 1.00 85.31 90 LYS A O 1
ATOM 707 N N . TYR A 1 91 ? -10.477 -1.252 13.751 1.00 85.31 91 TYR A N 1
ATOM 708 C CA . TYR A 1 91 ? -11.935 -1.215 13.866 1.00 85.31 91 TYR A CA 1
ATOM 709 C C . TYR A 1 91 ? -12.494 -2.484 14.523 1.00 85.31 91 TYR A C 1
ATOM 711 O O . TYR A 1 91 ? -13.214 -2.386 15.514 1.00 85.31 91 TYR A O 1
ATOM 719 N N . ASP A 1 92 ? -12.104 -3.657 14.022 1.00 85.38 92 ASP A N 1
ATOM 720 C CA . ASP A 1 92 ? -12.515 -4.963 14.541 1.00 85.38 92 ASP A CA 1
ATOM 721 C C . ASP A 1 92 ? -12.072 -5.135 16.002 1.00 85.38 92 ASP A C 1
ATOM 723 O O . ASP A 1 92 ? -12.876 -5.516 16.849 1.00 85.38 92 ASP A O 1
ATOM 727 N N . THR A 1 93 ? -10.836 -4.744 16.337 1.00 89.12 93 THR A N 1
ATOM 728 C CA . THR A 1 93 ? -10.323 -4.774 17.715 1.00 89.12 93 THR A CA 1
ATOM 729 C C . THR A 1 93 ? -11.160 -3.911 18.661 1.00 89.12 93 THR A C 1
ATOM 731 O O . THR A 1 93 ? -11.503 -4.360 19.752 1.00 89.12 93 THR A O 1
ATOM 734 N N . VAL A 1 94 ? -11.517 -2.681 18.269 1.00 87.75 94 VAL A N 1
ATOM 735 C CA . VAL A 1 94 ? -12.359 -1.804 19.106 1.00 87.75 94 VAL A CA 1
ATOM 736 C C . VAL A 1 94 ? -13.758 -2.395 19.277 1.00 87.75 94 VAL A C 1
ATOM 738 O O . VAL A 1 94 ? -14.300 -2.376 20.382 1.00 87.75 94 VAL A O 1
ATOM 741 N N . LEU A 1 95 ? -14.338 -2.957 18.216 1.00 86.56 95 LEU A N 1
ATOM 742 C CA . LEU A 1 95 ? -15.644 -3.607 18.282 1.00 86.56 95 LEU A CA 1
ATOM 743 C C . LEU A 1 95 ? -15.627 -4.828 19.214 1.00 86.56 95 LEU A C 1
ATOM 745 O O . LEU A 1 95 ? -16.557 -5.012 19.999 1.00 86.56 95 LEU A O 1
ATOM 749 N N . ASP A 1 96 ? -14.567 -5.632 19.172 1.00 87.94 96 ASP A N 1
ATOM 750 C CA . ASP A 1 96 ? -14.406 -6.798 20.041 1.00 87.94 96 ASP A CA 1
ATOM 751 C C . ASP A 1 96 ? -14.204 -6.405 21.510 1.00 87.94 96 ASP A C 1
ATOM 753 O O . ASP A 1 96 ? -14.804 -7.026 22.389 1.00 87.94 96 ASP A O 1
ATOM 757 N N . ILE A 1 97 ? -13.468 -5.321 21.787 1.00 88.94 97 ILE A N 1
ATOM 758 C CA . ILE A 1 97 ? -13.371 -4.735 23.135 1.00 88.94 97 ILE A CA 1
ATOM 759 C C . ILE A 1 97 ? -14.762 -4.334 23.642 1.00 88.94 97 ILE A C 1
ATOM 761 O O . ILE A 1 97 ? -15.140 -4.695 24.757 1.00 88.94 97 ILE A O 1
ATOM 765 N N . ILE A 1 98 ? -15.554 -3.633 22.824 1.00 86.62 98 ILE A N 1
ATOM 766 C CA . ILE A 1 98 ? -16.915 -3.222 23.201 1.00 86.62 98 ILE A CA 1
ATOM 767 C C . ILE A 1 98 ? -17.801 -4.447 23.453 1.00 86.62 98 ILE A C 1
ATOM 769 O O . ILE A 1 98 ? -18.550 -4.462 24.428 1.00 86.62 98 ILE A O 1
ATOM 773 N N . ARG A 1 99 ? -17.716 -5.487 22.614 1.00 86.81 99 ARG A N 1
ATOM 774 C CA . ARG A 1 99 ? -18.470 -6.739 22.797 1.00 86.81 99 ARG A CA 1
ATOM 775 C C . ARG A 1 99 ? -18.119 -7.432 24.106 1.00 86.81 99 ARG A C 1
ATOM 777 O O . ARG A 1 99 ? -19.025 -7.911 24.781 1.00 86.81 99 ARG A O 1
ATOM 784 N N . GLU A 1 100 ? -16.840 -7.504 24.456 1.00 86.62 100 GLU A N 1
ATOM 785 C CA . GLU A 1 100 ? -16.394 -8.178 25.675 1.00 86.62 100 GLU A CA 1
ATOM 786 C C . GLU A 1 100 ? -16.824 -7.410 26.928 1.00 86.62 100 GLU A C 1
ATOM 788 O O . GLU A 1 100 ? -17.385 -8.002 27.850 1.00 86.62 100 GLU A O 1
ATOM 793 N N . LEU A 1 101 ? -16.681 -6.082 26.920 1.00 86.00 101 LEU A N 1
ATOM 794 C CA . LEU A 1 101 ? -17.167 -5.227 28.003 1.00 86.00 101 LEU A CA 1
ATOM 795 C C . LEU A 1 101 ? -18.695 -5.300 28.136 1.00 86.00 101 LEU A C 1
ATOM 797 O O . LEU A 1 101 ? -19.207 -5.382 29.249 1.00 86.00 101 LEU A O 1
ATOM 801 N N . ASN A 1 102 ? -19.432 -5.371 27.020 1.00 83.62 102 ASN A N 1
ATOM 802 C CA . ASN A 1 102 ? -20.895 -5.450 27.047 1.00 83.62 102 ASN A CA 1
ATOM 803 C C . ASN A 1 102 ? -21.438 -6.800 27.570 1.00 83.62 102 ASN A C 1
ATOM 805 O O . ASN A 1 102 ? -22.605 -6.893 27.950 1.00 83.62 102 ASN A O 1
ATOM 809 N N . LYS A 1 103 ? -20.619 -7.867 27.599 1.00 81.38 103 LYS A N 1
ATOM 810 C CA . LYS A 1 103 ? -20.985 -9.134 28.265 1.00 81.38 103 LYS A CA 1
ATOM 811 C C . LYS A 1 103 ? -20.952 -9.015 29.787 1.00 81.38 103 LYS A C 1
ATOM 813 O O . LYS A 1 103 ? -21.704 -9.718 30.455 1.00 81.38 103 LYS A O 1
ATOM 818 N N . GLN A 1 104 ? -20.052 -8.187 30.314 1.00 78.56 104 GLN A N 1
ATOM 819 C CA . GLN A 1 104 ? -19.860 -7.998 31.752 1.00 78.56 104 GLN A CA 1
ATOM 820 C C . GLN A 1 104 ? -20.804 -6.926 32.297 1.00 78.56 104 GLN A C 1
ATOM 822 O O . GLN A 1 104 ? -21.434 -7.125 33.333 1.00 78.56 104 GLN A O 1
ATOM 827 N N . GLU A 1 105 ? -20.944 -5.823 31.564 1.00 77.69 105 GLU A N 1
ATOM 828 C CA . GLU A 1 105 ? -21.786 -4.688 31.923 1.00 77.69 105 GLU A CA 1
ATOM 829 C C . GLU A 1 105 ? -22.768 -4.391 30.790 1.00 77.69 105 GLU A C 1
ATOM 831 O O . GLU A 1 105 ? -22.389 -4.268 29.630 1.00 77.69 105 GLU A O 1
ATOM 836 N N . GLU A 1 106 ? -24.059 -4.246 31.102 1.00 75.25 106 GLU A N 1
ATOM 837 C CA . GLU A 1 106 ? -25.080 -4.013 30.069 1.00 75.25 106 GLU A CA 1
ATOM 838 C C . GLU A 1 106 ? -24.842 -2.701 29.289 1.00 75.25 106 GLU A C 1
ATOM 840 O O . GLU A 1 106 ? -25.266 -2.556 28.137 1.00 75.25 106 GLU A O 1
ATOM 845 N N . VAL A 1 107 ? -24.144 -1.750 29.911 1.00 82.31 107 VAL A N 1
ATOM 846 C CA . VAL A 1 107 ? -23.809 -0.430 29.382 1.00 82.31 107 VAL A CA 1
ATOM 847 C C . VAL A 1 107 ? -22.331 -0.166 29.659 1.00 82.31 107 VAL A C 1
ATOM 849 O O . VAL A 1 107 ? -21.880 -0.396 30.772 1.00 82.31 107 VAL A O 1
ATOM 852 N N . VAL A 1 108 ? -21.589 0.321 28.663 1.00 86.56 108 VAL A N 1
ATOM 853 C CA . VAL A 1 108 ? -20.133 0.509 28.743 1.00 86.56 108 VAL A CA 1
ATOM 854 C C . VAL A 1 108 ? -19.793 1.989 28.582 1.00 86.56 108 VAL A C 1
ATOM 856 O O . VAL A 1 108 ? -20.315 2.645 27.680 1.00 86.56 108 VAL A O 1
ATOM 859 N N . SER A 1 109 ? -18.915 2.537 29.425 1.00 87.81 109 SER A N 1
ATOM 860 C CA . SER A 1 109 ? -18.463 3.926 29.277 1.00 87.81 109 SER A CA 1
ATOM 861 C C . SER A 1 109 ? -17.452 4.083 28.136 1.00 87.81 109 SER A C 1
ATOM 863 O O . SER A 1 109 ? -16.553 3.258 27.953 1.00 87.81 109 SER A O 1
ATOM 865 N N . ILE A 1 110 ? -17.566 5.182 27.384 1.00 86.62 110 ILE A N 1
ATOM 866 C CA . ILE A 1 110 ? -16.655 5.502 26.271 1.00 86.62 110 ILE A CA 1
ATOM 867 C C . ILE A 1 110 ? -15.205 5.608 26.766 1.00 86.62 110 ILE A C 1
ATOM 869 O O . ILE A 1 110 ? -14.291 5.103 26.119 1.00 86.62 110 ILE A O 1
ATOM 873 N N . GLU A 1 111 ? -14.992 6.190 27.948 1.00 87.44 111 GLU A N 1
ATOM 874 C CA . GLU A 1 111 ? -13.659 6.323 28.545 1.00 87.44 111 GLU A CA 1
ATOM 875 C C . GLU A 1 111 ? -12.980 4.973 28.801 1.00 87.44 111 GLU A C 1
ATOM 877 O O . GLU A 1 111 ? -11.774 4.835 28.589 1.00 87.44 111 GLU A O 1
ATOM 882 N N . THR A 1 112 ? -13.730 3.964 29.251 1.00 87.94 112 THR A N 1
ATOM 883 C CA . THR A 1 112 ? -13.178 2.624 29.490 1.00 87.94 112 THR A CA 1
ATOM 884 C C . THR A 1 112 ? -12.789 1.961 28.172 1.00 87.94 112 THR A C 1
ATOM 886 O O . THR A 1 112 ? -11.707 1.384 28.081 1.00 87.94 112 THR A O 1
ATOM 889 N N . VAL A 1 113 ? -13.603 2.114 27.123 1.00 88.06 113 VAL A N 1
ATOM 890 C CA . VAL A 1 113 ? -13.291 1.593 25.780 1.00 88.06 113 VAL A CA 1
ATOM 891 C C . VAL A 1 113 ? -12.022 2.233 25.225 1.00 88.06 113 VAL A C 1
ATOM 893 O O . VAL A 1 113 ? -11.163 1.525 24.706 1.00 88.06 113 VAL A O 1
ATOM 896 N N . ILE A 1 114 ? -11.865 3.551 25.373 1.00 89.50 114 ILE A N 1
ATOM 897 C CA . ILE A 1 114 ? -10.656 4.265 24.944 1.00 89.50 114 ILE A CA 1
ATOM 898 C C . ILE A 1 114 ? -9.430 3.754 25.711 1.00 89.50 114 ILE A C 1
ATOM 900 O O . ILE A 1 114 ? -8.412 3.446 25.094 1.00 89.50 114 ILE A O 1
ATOM 904 N N . LYS A 1 115 ? -9.521 3.584 27.037 1.00 90.56 115 LYS A N 1
ATOM 905 C CA . LYS A 1 115 ? -8.411 3.056 27.852 1.00 90.56 115 LYS A CA 1
ATOM 906 C C . LYS A 1 115 ? -7.983 1.655 27.413 1.00 90.56 115 LYS A C 1
ATOM 908 O O . LYS A 1 115 ? -6.785 1.396 27.309 1.00 90.56 115 LYS A O 1
ATOM 913 N N . GLU A 1 116 ? -8.932 0.765 27.138 1.00 88.94 116 GLU A N 1
ATOM 914 C CA . GLU A 1 116 ? -8.629 -0.586 26.650 1.00 88.94 116 GLU A CA 1
ATOM 915 C C . GLU A 1 116 ? -8.091 -0.578 25.209 1.00 88.94 116 GLU A C 1
ATOM 917 O O . GLU A 1 116 ? -7.146 -1.306 24.902 1.00 88.94 116 GLU A O 1
ATOM 922 N N . ALA A 1 117 ? -8.592 0.302 24.338 1.00 89.19 117 ALA A N 1
ATOM 923 C CA . ALA A 1 117 ? -8.067 0.475 22.982 1.00 89.19 117 ALA A CA 1
ATOM 924 C C . ALA A 1 117 ? -6.610 0.977 22.985 1.00 89.19 117 ALA A C 1
ATOM 926 O O . ALA A 1 117 ? -5.781 0.476 22.222 1.00 89.19 117 ALA A O 1
ATOM 927 N N . VAL A 1 118 ? -6.269 1.897 23.893 1.00 90.31 118 VAL A N 1
ATOM 928 C CA . VAL A 1 118 ? -4.892 2.379 24.087 1.00 90.31 118 VAL A CA 1
ATOM 929 C C . VAL A 1 118 ? -3.978 1.262 24.587 1.00 90.31 118 VAL A C 1
ATOM 931 O O . VAL A 1 118 ? -2.869 1.110 24.073 1.00 90.31 118 VAL A O 1
ATOM 934 N N . LYS A 1 119 ? -4.441 0.413 25.517 1.00 89.25 119 LYS A N 1
ATOM 935 C CA . LYS A 1 119 ? -3.695 -0.792 2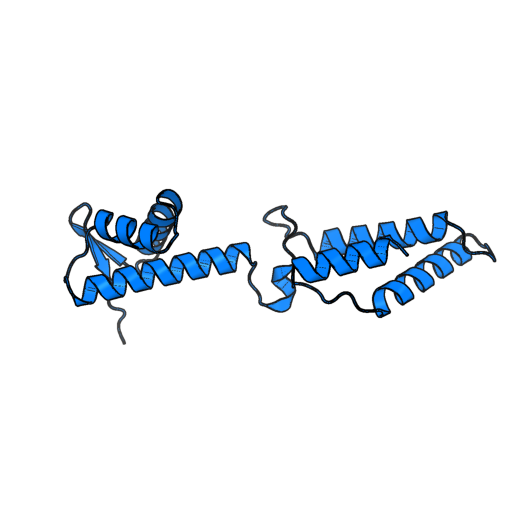5.933 1.00 89.25 119 LYS A CA 1
ATOM 936 C C . LYS A 1 119 ? -3.477 -1.774 24.779 1.00 89.25 119 LYS A C 1
ATOM 938 O O . LYS A 1 119 ? -2.436 -2.423 24.731 1.00 89.25 119 LYS A O 1
ATOM 943 N N . ALA A 1 120 ? -4.419 -1.852 23.841 1.00 85.12 120 ALA A N 1
ATOM 944 C CA . ALA A 1 120 ? -4.308 -2.653 22.623 1.00 85.12 120 ALA A CA 1
ATOM 945 C C . ALA A 1 120 ? -3.432 -2.004 21.526 1.00 85.12 120 ALA A C 1
ATOM 947 O O . ALA A 1 120 ? -3.276 -2.578 20.448 1.00 85.12 120 ALA A O 1
ATOM 948 N N . GLY A 1 121 ? -2.838 -0.831 21.784 1.00 85.25 121 GLY A N 1
ATOM 949 C CA . GLY A 1 121 ? -1.925 -0.149 20.863 1.00 85.25 121 GLY A CA 1
ATOM 950 C C . GLY A 1 121 ? -2.605 0.767 19.840 1.00 85.25 121 GLY A C 1
ATOM 951 O O . GLY A 1 121 ? -1.998 1.091 18.818 1.00 85.25 121 GLY A O 1
ATOM 952 N 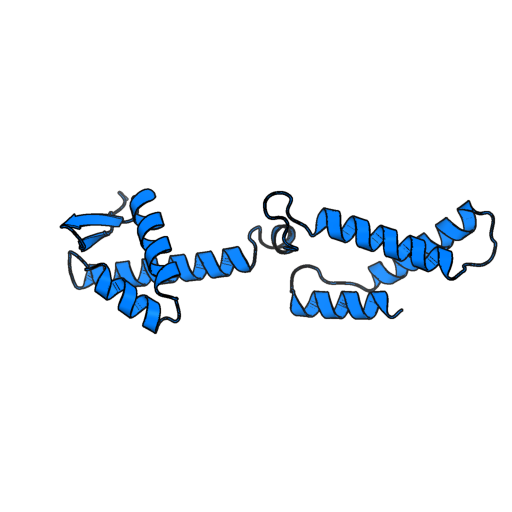N . ILE A 1 122 ? -3.853 1.180 20.082 1.00 87.75 122 ILE A N 1
ATOM 953 C CA . ILE A 1 122 ? -4.597 2.131 19.244 1.00 87.75 122 ILE A CA 1
ATOM 954 C C . ILE A 1 122 ? -4.503 3.522 19.877 1.00 87.75 122 ILE A C 1
ATOM 956 O O . ILE A 1 122 ? -4.753 3.680 21.066 1.00 87.75 122 ILE A O 1
ATOM 960 N N . ASP A 1 123 ? -4.145 4.545 19.103 1.00 88.12 123 ASP A N 1
ATOM 961 C CA . ASP A 1 123 ? -4.102 5.916 19.611 1.00 88.12 123 ASP A CA 1
ATOM 962 C C . ASP A 1 123 ? -5.503 6.438 19.975 1.00 88.12 123 ASP A C 1
ATOM 964 O O . ASP A 1 123 ? -6.502 6.087 19.344 1.00 88.12 123 ASP A O 1
ATOM 968 N N . GLU A 1 124 ? -5.563 7.305 20.986 1.00 85.25 124 GLU A N 1
ATOM 969 C CA . GLU A 1 124 ? -6.810 7.850 21.538 1.00 85.25 124 GLU A CA 1
ATOM 970 C C . GLU A 1 124 ? -7.679 8.529 20.468 1.00 85.25 124 GLU A C 1
ATOM 972 O O . GLU A 1 124 ? -8.870 8.242 20.356 1.00 85.25 124 GLU A O 1
ATOM 977 N N . LEU A 1 125 ? -7.070 9.336 19.593 1.00 84.56 125 LEU A N 1
ATOM 978 C CA . LEU A 1 125 ? -7.771 10.028 18.506 1.00 84.56 125 LEU A CA 1
ATOM 979 C C . LEU A 1 125 ? -8.396 9.052 17.496 1.00 84.56 125 LEU A C 1
ATOM 981 O O . LEU A 1 125 ? -9.517 9.253 17.018 1.00 84.56 125 LEU A O 1
ATOM 985 N N . THR A 1 126 ? -7.683 7.980 17.151 1.00 84.06 126 THR A N 1
ATOM 986 C CA . THR A 1 126 ? -8.189 6.939 16.254 1.00 84.06 126 THR A CA 1
ATOM 987 C C . THR A 1 126 ? -9.283 6.122 16.920 1.00 84.06 126 THR A C 1
ATOM 989 O O . THR A 1 126 ? -10.274 5.821 16.252 1.00 84.06 126 THR A O 1
ATOM 992 N N . ALA A 1 127 ? -9.156 5.808 18.211 1.00 87.44 127 ALA A N 1
ATOM 993 C CA . ALA A 1 127 ? -10.195 5.125 18.976 1.00 87.44 127 ALA A CA 1
ATOM 994 C C . ALA A 1 127 ? -11.488 5.957 19.027 1.00 87.44 127 ALA A C 1
ATOM 996 O O . ALA A 1 127 ? -12.551 5.450 18.671 1.00 87.44 127 ALA A O 1
ATOM 997 N N . GLU A 1 128 ? -11.403 7.252 19.347 1.00 87.12 128 GLU A N 1
ATOM 998 C CA . GLU A 1 128 ? -12.555 8.163 19.334 1.00 87.12 128 GLU A CA 1
ATOM 999 C C . GLU A 1 128 ? -13.237 8.225 17.965 1.00 87.12 128 GLU A C 1
ATOM 1001 O O . GLU A 1 128 ? -14.466 8.177 17.863 1.00 87.12 128 GLU A O 1
ATOM 1006 N N . ARG A 1 129 ? -12.446 8.319 16.891 1.00 86.44 129 ARG A N 1
ATOM 1007 C CA . ARG A 1 129 ? -12.979 8.335 15.527 1.00 86.44 129 ARG A CA 1
ATOM 1008 C C . ARG A 1 129 ? -13.707 7.033 15.196 1.00 86.44 129 ARG A C 1
ATOM 1010 O O . ARG A 1 129 ? -14.791 7.085 14.627 1.00 86.44 129 ARG A O 1
ATOM 1017 N N . ILE A 1 130 ? -13.141 5.885 15.567 1.00 87.50 130 ILE A N 1
ATOM 1018 C CA . ILE A 1 130 ? -13.765 4.572 15.350 1.00 87.50 130 ILE A CA 1
ATOM 1019 C C . ILE A 1 130 ? -15.087 4.463 16.121 1.00 87.50 130 ILE A C 1
ATOM 1021 O O . ILE A 1 130 ? -16.078 4.007 15.557 1.00 87.50 130 ILE A O 1
ATOM 1025 N N . ILE A 1 131 ? -15.139 4.931 17.371 1.00 88.00 131 ILE A N 1
ATOM 1026 C CA . ILE A 1 131 ? -16.368 4.932 18.180 1.00 88.00 131 ILE A CA 1
ATOM 1027 C C . ILE A 1 131 ? -17.448 5.817 17.539 1.00 88.00 131 ILE A C 1
ATOM 1029 O O . ILE A 1 131 ? -18.606 5.408 17.452 1.00 88.00 131 ILE A O 1
ATOM 1033 N N . LYS A 1 132 ? -17.085 6.998 17.020 1.00 86.62 132 LYS A N 1
ATOM 1034 C CA . LYS A 1 132 ? -18.019 7.854 16.265 1.00 86.62 132 LYS A CA 1
ATOM 1035 C C . LYS A 1 132 ? -18.535 7.170 14.998 1.00 86.62 132 LYS A C 1
ATOM 1037 O O . LYS A 1 132 ? -19.734 7.226 14.733 1.00 86.62 132 LYS A O 1
ATOM 1042 N N . ASP A 1 133 ? -17.659 6.500 14.250 1.00 84.75 133 ASP A N 1
ATOM 1043 C CA . ASP A 1 133 ? -18.042 5.741 13.054 1.00 84.75 133 ASP A CA 1
ATOM 1044 C C . ASP A 1 133 ? -19.011 4.591 13.415 1.00 84.75 133 ASP A C 1
ATOM 1046 O O . ASP A 1 133 ? -19.985 4.355 12.699 1.00 84.75 133 ASP A O 1
ATOM 1050 N N . LEU A 1 134 ? -18.786 3.896 14.538 1.00 86.38 134 LEU A N 1
ATOM 1051 C CA . LEU A 1 134 ? -19.660 2.833 15.059 1.00 86.38 134 LEU A CA 1
ATOM 1052 C C . LEU A 1 134 ? -21.052 3.354 15.456 1.00 86.38 134 LEU A C 1
ATOM 1054 O O . LEU A 1 134 ? -22.055 2.707 15.148 1.00 86.38 134 LEU A O 1
ATOM 1058 N N . LEU A 1 135 ? -21.119 4.530 16.093 1.00 85.88 135 LEU A N 1
ATOM 1059 C CA . LEU A 1 135 ? -22.377 5.206 16.438 1.00 85.88 135 LEU A CA 1
ATOM 1060 C C . LEU A 1 135 ? -23.161 5.610 15.183 1.00 85.88 135 LEU A C 1
ATOM 1062 O O . LEU A 1 135 ? -24.366 5.387 15.106 1.00 85.88 135 LEU A O 1
ATOM 1066 N N . GLN A 1 136 ? -22.481 6.162 14.174 1.00 83.12 136 GLN A N 1
ATOM 1067 C CA . GLN A 1 136 ? -23.119 6.553 12.911 1.00 83.12 136 GLN A CA 1
ATOM 1068 C C . GLN A 1 136 ? -23.659 5.357 12.121 1.00 83.12 136 GLN A C 1
ATOM 1070 O O . GLN A 1 136 ? -24.695 5.468 11.470 1.00 83.12 136 GLN A O 1
ATOM 1075 N N . ARG A 1 137 ? -22.967 4.214 12.173 1.00 81.88 137 ARG A N 1
ATOM 1076 C CA . ARG A 1 137 ? -23.387 2.968 11.511 1.00 81.88 137 ARG A CA 1
ATOM 1077 C C . ARG A 1 137 ? -24.497 2.230 12.257 1.00 81.88 137 ARG A C 1
ATOM 1079 O O . ARG A 1 137 ? -25.105 1.333 11.680 1.00 81.88 137 ARG A O 1
ATOM 1086 N N . GLY A 1 138 ? -24.768 2.603 13.508 1.00 81.62 138 GLY A N 1
ATOM 1087 C CA . GLY A 1 138 ? -25.777 1.956 14.343 1.00 81.62 138 GLY A CA 1
ATOM 1088 C C . GLY A 1 138 ? -25.370 0.565 14.830 1.00 81.62 138 GLY A C 1
ATOM 1089 O O . GLY A 1 138 ? -26.235 -0.242 15.149 1.00 81.62 138 GLY A O 1
ATOM 1090 N N . GLU A 1 139 ? -24.071 0.262 14.883 1.00 82.88 139 GLU A N 1
ATOM 1091 C CA . GLU A 1 139 ? -23.564 -0.972 15.507 1.00 82.88 139 GLU A CA 1
ATOM 1092 C C . GLU A 1 139 ? -23.548 -0.848 17.037 1.00 82.88 139 GLU A C 1
ATOM 1094 O O . GLU A 1 139 ? -23.749 -1.817 17.773 1.00 82.88 139 GLU A O 1
ATOM 1099 N N . VAL A 1 140 ? -23.370 0.380 17.522 1.00 87.12 140 VAL A N 1
ATOM 1100 C CA . VAL A 1 140 ? -23.520 0.769 18.924 1.00 87.12 140 VAL A CA 1
ATOM 1101 C C . VAL A 1 140 ? -24.423 1.994 18.999 1.00 87.12 140 VAL A C 1
ATOM 1103 O O . VAL A 1 140 ? -24.515 2.767 18.047 1.00 87.12 140 VAL A O 1
ATOM 1106 N N . TYR A 1 141 ? -25.095 2.178 20.128 1.00 85.56 141 TYR A N 1
ATOM 1107 C CA . TYR A 1 141 ? -25.924 3.348 20.388 1.00 85.56 141 TYR A CA 1
ATOM 1108 C C . TYR A 1 141 ? -25.629 3.914 21.771 1.00 85.56 141 TYR A C 1
ATOM 1110 O O . TYR A 1 141 ? -25.267 3.184 22.695 1.00 85.56 141 TYR A O 1
ATOM 1118 N N . GLU A 1 142 ? -25.789 5.223 21.911 1.00 86.25 142 GLU A N 1
ATOM 1119 C CA . GLU A 1 142 ? -25.631 5.911 23.187 1.00 86.25 142 GLU A CA 1
ATOM 1120 C C . GLU A 1 142 ? -26.938 5.792 23.987 1.00 86.25 142 GLU A C 1
ATOM 1122 O O . GLU A 1 142 ? -28.001 6.203 23.517 1.00 86.25 142 GLU A O 1
ATOM 1127 N N . LYS A 1 143 ? -26.881 5.160 25.167 1.00 82.00 143 LYS A N 1
ATOM 1128 C CA . LYS A 1 143 ? -28.048 4.989 26.056 1.00 82.00 143 LYS A CA 1
ATOM 1129 C C . LYS A 1 143 ? -28.158 6.151 27.043 1.00 82.00 143 LYS A C 1
ATOM 1131 O O . LYS A 1 143 ? -29.256 6.632 27.303 1.00 82.00 143 LYS A O 1
ATOM 1136 N N . GLU A 1 144 ? -27.018 6.581 27.572 1.00 80.62 144 GLU A N 1
ATOM 1137 C CA . GLU A 1 144 ? -26.846 7.719 28.478 1.00 80.62 144 GLU A CA 1
ATOM 1138 C C . GLU A 1 144 ? -25.601 8.494 28.035 1.00 80.62 144 GLU A C 1
ATOM 1140 O O . GLU A 1 144 ? -24.737 7.928 27.367 1.00 80.62 144 GLU A O 1
ATOM 1145 N N . GLN A 1 145 ? -25.498 9.778 28.384 1.00 79.19 145 GLN A N 1
ATOM 1146 C CA . GLN A 1 145 ? -24.389 10.619 27.930 1.00 79.19 145 GLN A CA 1
ATOM 1147 C C . GLN A 1 145 ? -23.035 10.022 28.353 1.00 79.19 145 GLN A C 1
ATOM 1149 O O . GLN A 1 145 ? -22.763 9.879 29.544 1.00 79.19 145 GLN A O 1
ATOM 1154 N N . GLY A 1 146 ? -22.191 9.668 27.380 1.00 81.56 146 GLY A N 1
ATOM 1155 C CA . GLY A 1 146 ? -20.890 9.028 27.615 1.00 81.56 146 GLY A CA 1
ATOM 1156 C C . GLY A 1 146 ? -20.927 7.501 27.779 1.00 81.56 146 GLY A C 1
ATOM 1157 O O . GLY A 1 146 ? -19.889 6.891 28.049 1.00 81.56 146 GLY A O 1
ATOM 1158 N N . TYR A 1 147 ? -22.090 6.876 27.588 1.00 86.38 147 TYR A N 1
ATOM 1159 C CA . TYR A 1 147 ? -22.326 5.451 27.803 1.00 86.38 147 TYR A CA 1
ATOM 1160 C C . TYR A 1 147 ? -22.964 4.789 26.578 1.00 86.38 147 TYR A C 1
ATOM 1162 O O . TYR A 1 147 ? -24.082 5.112 26.163 1.00 86.38 147 TYR A O 1
ATOM 1170 N N . ILE A 1 148 ? -22.264 3.800 26.028 1.00 86.62 148 ILE A N 1
ATOM 1171 C CA . ILE A 1 148 ? -22.651 3.088 24.813 1.00 86.62 148 ILE A CA 1
ATOM 1172 C C . ILE A 1 148 ? -23.112 1.663 25.110 1.00 86.62 148 ILE A C 1
ATOM 1174 O O . ILE A 1 148 ? -22.647 0.994 26.035 1.00 86.62 148 ILE A O 1
ATOM 1178 N N . LYS A 1 149 ? -24.037 1.181 24.285 1.00 86.00 149 LYS A N 1
ATOM 1179 C CA . LYS A 1 149 ? -24.524 -0.194 24.293 1.00 86.00 149 LYS A CA 1
ATOM 1180 C C . LYS A 1 149 ? -24.499 -0.755 22.877 1.00 86.00 149 LYS A C 1
ATOM 1182 O O . LYS A 1 149 ? -24.770 -0.047 21.908 1.00 86.00 149 LYS A O 1
ATOM 1187 N N . LEU A 1 150 ? -24.159 -2.035 22.756 1.00 85.81 150 LEU A N 1
ATOM 1188 C CA . LEU A 1 150 ? -24.124 -2.711 21.465 1.00 85.81 150 LEU A CA 1
ATOM 1189 C C . LEU A 1 150 ? -25.551 -2.940 20.950 1.00 85.81 150 LEU A C 1
ATOM 1191 O O . LEU A 1 150 ? -26.421 -3.419 21.685 1.00 85.81 150 LEU A O 1
ATOM 1195 N N . VAL A 1 151 ? -25.801 -2.607 19.684 1.00 81.88 151 VAL A N 1
ATOM 1196 C CA . VAL A 1 151 ? -27.078 -2.911 19.034 1.00 81.88 151 VAL A CA 1
ATOM 1197 C C . VAL A 1 151 ? -27.097 -4.411 18.760 1.00 81.88 151 VAL A C 1
ATOM 1199 O O . VAL A 1 151 ? -26.363 -4.914 17.914 1.00 81.88 151 VAL A O 1
ATOM 1202 N N . ARG A 1 152 ? -27.925 -5.160 19.497 1.00 70.12 152 ARG A N 1
ATOM 1203 C CA . ARG A 1 152 ? -28.175 -6.570 19.175 1.00 70.12 152 ARG A CA 1
ATOM 1204 C C . ARG A 1 152 ? -28.914 -6.621 17.840 1.00 70.12 152 ARG A C 1
ATOM 1206 O O . ARG A 1 152 ? -30.099 -6.294 17.780 1.00 70.12 152 ARG A O 1
ATOM 1213 N N . GLY A 1 153 ? -28.204 -6.989 16.776 1.00 53.91 153 GLY A N 1
ATOM 1214 C CA . GLY A 1 153 ? -28.820 -7.316 15.496 1.00 53.91 153 GLY A CA 1
ATOM 1215 C C . GLY A 1 153 ? -29.868 -8.412 15.692 1.00 53.91 153 GLY A C 1
ATOM 1216 O O . GLY A 1 153 ? -29.639 -9.358 16.445 1.00 53.91 153 GLY A O 1
ATOM 1217 N N . LYS A 1 154 ? -31.030 -8.247 15.053 1.00 42.31 154 LYS A N 1
ATOM 1218 C CA . LYS A 1 154 ? -31.999 -9.333 14.878 1.00 42.31 154 LYS A CA 1
ATOM 1219 C C . LYS A 1 154 ? -31.295 -10.488 14.159 1.00 42.31 154 LYS A C 1
ATOM 1221 O O . LYS A 1 154 ? -30.634 -10.237 13.153 1.00 42.31 154 LYS A O 1
ATOM 1226 N N . GLU A 1 155 ? -31.433 -11.692 14.711 1.00 33.69 155 GLU A N 1
ATOM 1227 C CA . GLU A 1 155 ? -31.188 -12.956 13.999 1.00 33.69 155 GLU A CA 1
ATOM 1228 C C . GLU A 1 155 ? -31.949 -13.006 12.666 1.00 33.69 155 GLU A C 1
ATOM 1230 O O . GLU A 1 155 ? -33.067 -12.431 12.596 1.00 33.69 155 GLU A O 1
#

Secondary structure (DSSP, 8-state):
-HHHHHHHHHHHHH-SS---THHHHHHHHHHHHHHHHTT-SS--HHHHHHHHHHHHHHHHHHHB-TTT-SB-GGGTTTSS-HHHHHHHHHHHHHHHHHHHHHHH-SSEEHHHHHHHHHHTT--HHHHHHHHHHHHHHTSEEEEETTEEEE-----

Radius of gyration: 25.02 Å; chains: 1; bounding box: 54×24×69 Å

Sequence (155 aa):
KEFYVNLRMKSKDSGAVAITPRYIEGLVRLAEAHAKMRLSNIVSLEDAEAAINLLDYVMKQVMVDKETGLLDIDTLATGKPKSVRERLQKYDTVLDIIRELNKQEEVVSIETVIKEAVKAGIDELTAERIIKDLLQRGEVYEKEQGYIKLVRGKE

Foldseek 3Di:
DVLLVVVQVVCVVQVQDHSDPVLVVQLVVQQVVQCVVVVHPDRDPVSSVVSSVVVVVVCCVQQADPVPRDRFSNCPPPNAGPVRVVLVVLLVVLLVLQVVVCVVPVKAFLVVSLVVSVVVVHDSVSSVVSVVVCCVVQQWHAPDVRIIGGDPDDD

pLDDT: mean 78.08, std 16.96, range [33.69, 97.81]